Protein AF-A0ABD3FKR6-F1 (afdb_monomer)

Organism: NCBI:txid2107226

Foldseek 3Di:
DDDPDDPPWPWPKDWADADPQAPGTWIWTWTADPNAIEIETEAEREPGPDAAALVNLLVVLVVVLVVDDDDPRYAYEYEYEYQHHDPLVVVQCPVHQKDKCDPVRHDPPDDDPRPHHPTYMYGHPNDPVSVCCVVPVDPDPVVVVVVVVSVVPRDPPPPPPDDDDDD

Sequence (167 aa):
MAEAGKIRERTNQVNLKPLPQSASTDILLSTKVQGTVLTVGLAVKNYSTSAVTARIVDEERKKFNKLLTKKDGCLNVLFICATNYGPRLQTAFGNAKSVIYTEEMQSKEKKISVKFIHEVILLNLTTPQNRAEFFGLTPNGDLHKCLEDVILKVPVSLVETVPSKEG

Radius of gyration: 18.24 Å; Cα contacts (8 Å, |Δi|>4): 242; chains: 1; bounding box: 39×56×62 Å

Secondary structure (DSSP, 8-state):
-----------EEEEEPPPTT-SS-EEEEEEEETTEEEEEEEEEETT-SS-B-HHHHHHHHHHHHTTPPP-TTEEEEEEEEES-B-HHHHHHHTT-SEEE--GGGS-SS------S--EEEEEE--SHHHHHHHTTSS--HHHHHHHHHHHHTS-S-----------

Nearest PDB structures (foldseek):
  1x0u-assembly1_F  TM=4.115E-01  e=5.093E-01  Sulfurisphaera tokodaii str. 7
  5fif-assembly1_F  TM=3.903E-01  e=5.423E-01  Deinococcus radiodurans
  5fif-assembly1_A  TM=3.620E-01  e=3.086E-01  Deinococcus radiodurans
  5fif-assembly1_C  TM=3.882E-01  e=6.544E-01  Deinococcus radiodurans
  5fif-assembly1_E  TM=3.904E-01  e=7.896E-01  Deinococcus radiodurans

pLDDT: mean 70.19, std 18.59, range [28.44, 93.12]

Solvent-accessible surface area (backbone atoms only — not comparable to full-atom values): 10032 Å² total; per-residue (Å²): 134,88,80,85,77,80,81,80,78,76,71,54,69,46,80,41,82,48,53,101,70,32,82,36,56,30,37,38,38,39,44,75,56,98,86,31,37,41,32,40,36,38,44,41,39,44,82,31,92,65,54,46,35,43,62,52,55,53,50,50,51,55,55,52,46,74,76,55,75,95,56,88,66,55,49,29,36,35,38,41,37,29,42,35,56,29,70,73,60,47,60,68,30,71,92,46,61,55,41,75,65,49,78,87,60,47,48,89,79,61,89,75,88,68,88,60,59,76,45,40,37,39,36,49,32,64,45,73,65,47,38,34,36,74,73,61,76,36,93,52,68,66,63,51,48,53,54,48,53,59,62,64,67,56,78,81,87,78,75,79,78,75,81,83,81,80,130

Mean predicted aligned error: 12.71 Å

Structure (mmCIF, N/CA/C/O backbone):
data_AF-A0ABD3FKR6-F1
#
_entry.id   AF-A0ABD3FKR6-F1
#
loop_
_atom_site.group_PDB
_atom_site.id
_atom_site.type_symbol
_atom_site.label_atom_id
_atom_site.label_alt_id
_atom_site.label_comp_id
_atom_site.label_asym_id
_atom_site.label_entity_id
_atom_site.label_seq_id
_atom_site.pdbx_PDB_ins_code
_atom_site.Cartn_x
_atom_site.Cartn_y
_atom_site.Cartn_z
_atom_site.occupancy
_atom_site.B_iso_or_equiv
_atom_site.auth_seq_id
_atom_site.auth_comp_id
_atom_site.auth_asym_id
_atom_site.auth_atom_id
_atom_site.pdbx_PDB_model_num
ATOM 1 N N . MET A 1 1 ? -8.431 -36.322 29.037 1.00 36.50 1 MET A N 1
ATOM 2 C CA . MET A 1 1 ? -7.366 -35.672 28.241 1.00 36.50 1 MET A CA 1
ATOM 3 C C . MET A 1 1 ? -8.011 -34.555 27.448 1.00 36.50 1 MET A C 1
ATOM 5 O O . MET A 1 1 ? -9.060 -34.791 26.868 1.00 36.50 1 MET A O 1
ATOM 9 N N . ALA A 1 2 ? -7.460 -33.347 27.556 1.00 30.50 2 ALA A N 1
ATOM 10 C CA . ALA A 1 2 ? -8.092 -32.110 27.117 1.00 30.50 2 ALA A CA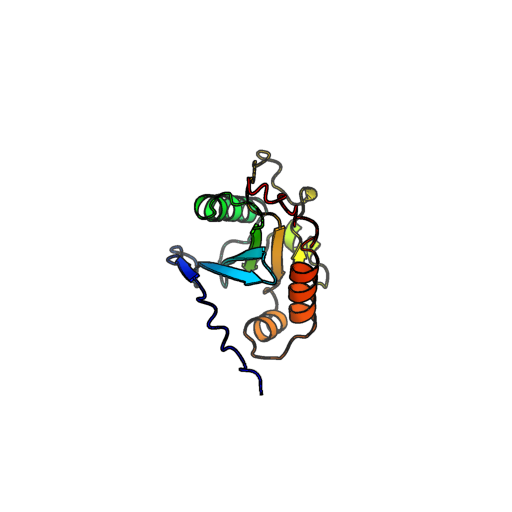 1
ATOM 11 C C . ALA A 1 2 ? -8.222 -31.990 25.590 1.00 30.50 2 ALA A C 1
ATOM 13 O O . ALA A 1 2 ? -7.405 -32.490 24.820 1.00 30.50 2 ALA A O 1
ATOM 14 N N . GLU A 1 3 ? -9.297 -31.309 25.222 1.00 31.16 3 GLU A N 1
ATOM 15 C CA . GLU A 1 3 ? -9.866 -31.053 23.908 1.00 31.16 3 GLU A CA 1
ATOM 16 C C . GLU A 1 3 ? -9.028 -30.021 23.131 1.00 31.16 3 GLU A C 1
ATOM 18 O O . GLU A 1 3 ? -8.811 -28.902 23.595 1.00 31.16 3 GLU A O 1
ATOM 23 N N . ALA A 1 4 ? -8.551 -30.376 21.935 1.00 31.89 4 ALA A N 1
ATOM 24 C CA . ALA A 1 4 ? -7.932 -29.417 21.023 1.00 31.89 4 ALA A CA 1
ATOM 25 C C . ALA A 1 4 ? -9.039 -28.639 20.297 1.00 31.89 4 ALA A C 1
ATOM 27 O O . ALA A 1 4 ? -9.552 -29.058 19.257 1.00 31.89 4 ALA A O 1
ATOM 28 N N . GLY A 1 5 ? -9.438 -27.515 20.894 1.00 28.44 5 GLY A N 1
ATOM 29 C CA . GLY A 1 5 ? -10.425 -26.591 20.352 1.00 28.44 5 GLY A CA 1
ATOM 30 C C . GLY A 1 5 ? -10.062 -26.127 18.941 1.00 28.44 5 GLY A C 1
ATOM 31 O O . GLY A 1 5 ? -9.066 -25.443 18.715 1.00 28.44 5 GLY A O 1
ATOM 32 N N . LYS A 1 6 ? -10.912 -26.484 17.976 1.00 30.34 6 LYS A N 1
ATOM 33 C CA . LYS A 1 6 ? -10.906 -25.950 16.612 1.00 30.34 6 LYS A CA 1
ATOM 34 C C . LYS A 1 6 ? -11.257 -24.460 16.671 1.00 30.34 6 LYS A C 1
ATOM 36 O O . LY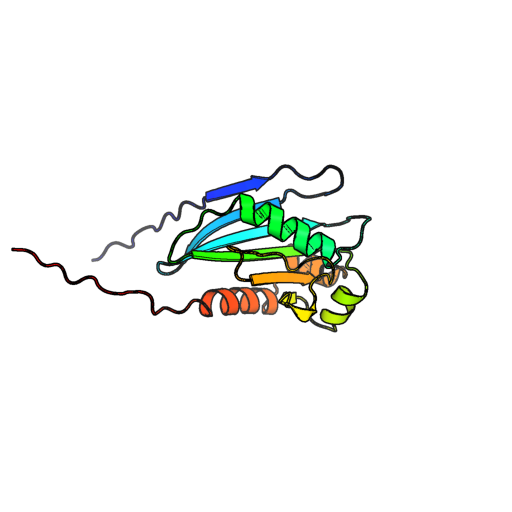S A 1 6 ? -12.431 -24.102 16.760 1.00 30.34 6 LYS A O 1
ATOM 41 N N . ILE A 1 7 ? -10.260 -23.584 16.580 1.00 29.77 7 ILE A N 1
ATOM 42 C CA . ILE A 1 7 ? -10.491 -22.158 16.332 1.00 29.77 7 ILE A CA 1
ATOM 43 C C . ILE A 1 7 ? -10.955 -22.023 14.875 1.00 29.77 7 ILE A C 1
ATOM 45 O O . ILE A 1 7 ? -10.159 -21.991 13.942 1.00 29.77 7 ILE A O 1
ATOM 49 N N . ARG A 1 8 ? -12.274 -21.994 14.654 1.00 30.95 8 ARG A N 1
ATOM 50 C CA . ARG A 1 8 ? -12.851 -21.469 13.410 1.00 30.95 8 ARG A CA 1
ATOM 51 C C . ARG A 1 8 ? -12.889 -19.948 13.523 1.00 30.95 8 ARG A C 1
ATOM 53 O O . ARG A 1 8 ? -13.897 -19.379 13.937 1.00 30.95 8 ARG A O 1
ATOM 60 N N . GLU A 1 9 ? -11.794 -19.291 13.161 1.00 38.53 9 GLU A N 1
ATOM 61 C CA . GLU A 1 9 ? -11.811 -17.850 12.917 1.00 38.53 9 GLU A CA 1
ATOM 62 C C . GLU A 1 9 ? -12.685 -17.570 11.689 1.00 38.53 9 GLU A C 1
ATOM 64 O O . GLU A 1 9 ? -12.374 -17.966 10.566 1.00 38.53 9 GLU A O 1
ATOM 69 N N . ARG A 1 10 ? -13.834 -16.921 11.909 1.00 39.78 10 ARG A N 1
ATOM 70 C CA . ARG A 1 10 ? -14.643 -16.347 10.831 1.00 39.78 10 ARG A CA 1
ATOM 71 C C . ARG A 1 10 ? -13.869 -15.161 10.259 1.00 39.78 10 ARG A C 1
ATOM 73 O O . ARG A 1 10 ? -13.916 -14.071 10.821 1.00 39.78 10 ARG A O 1
ATOM 80 N N . THR A 1 11 ? -13.153 -15.368 9.163 1.00 49.22 11 THR A N 1
ATOM 81 C CA . THR A 1 11 ? -12.567 -14.276 8.383 1.00 49.22 11 THR A CA 1
ATOM 82 C C . THR A 1 11 ? -13.703 -13.474 7.752 1.00 49.22 11 THR A C 1
ATOM 84 O O . THR A 1 11 ? -14.396 -13.950 6.855 1.00 49.22 11 THR A O 1
ATOM 87 N N . ASN A 1 12 ? -13.925 -12.250 8.234 1.00 60.94 12 ASN A N 1
ATOM 88 C CA . ASN A 1 12 ? -14.867 -11.321 7.613 1.00 60.94 12 ASN A CA 1
ATOM 89 C C . ASN A 1 12 ? -14.128 -10.583 6.490 1.00 60.94 12 ASN A C 1
ATOM 91 O O . ASN A 1 12 ? -13.556 -9.515 6.707 1.00 60.94 12 ASN A O 1
ATOM 95 N N . GLN A 1 13 ? -14.090 -11.196 5.305 1.00 64.38 13 GLN A N 1
ATOM 96 C CA . GLN A 1 13 ? -13.518 -10.598 4.099 1.00 64.38 13 GLN A CA 1
ATOM 97 C C . GLN A 1 13 ? -14.597 -9.842 3.315 1.00 64.38 13 GLN A C 1
ATOM 99 O O . GLN A 1 13 ? -15.648 -10.392 2.990 1.00 64.38 13 GLN A O 1
ATOM 104 N N . VAL A 1 14 ? -14.309 -8.592 2.956 1.00 60.97 14 VAL A N 1
ATOM 105 C CA . VAL A 1 14 ? -15.114 -7.771 2.048 1.00 60.97 14 VAL A CA 1
ATOM 106 C C . VAL A 1 14 ? -14.286 -7.456 0.805 1.00 60.97 14 VAL A C 1
ATOM 108 O O . VAL A 1 14 ? -13.199 -6.891 0.892 1.00 60.97 14 VAL A O 1
ATOM 111 N N . ASN A 1 15 ? -14.818 -7.805 -0.363 1.00 63.25 15 ASN A N 1
ATOM 112 C CA . ASN A 1 15 ? -14.209 -7.542 -1.665 1.00 63.25 15 ASN A CA 1
ATOM 113 C C . ASN A 1 15 ? -14.884 -6.318 -2.304 1.00 63.25 15 ASN A C 1
ATOM 115 O O . ASN A 1 15 ? -16.080 -6.347 -2.596 1.00 63.25 15 ASN A O 1
ATOM 119 N N . LEU A 1 16 ? -14.142 -5.230 -2.514 1.00 57.25 16 LEU A N 1
ATOM 120 C CA . LEU A 1 16 ? -14.645 -3.992 -3.110 1.00 57.25 16 LEU A CA 1
ATOM 121 C C . LEU A 1 16 ? -14.504 -4.033 -4.629 1.00 57.25 16 LEU A C 1
ATOM 123 O O . LEU A 1 16 ? -13.411 -4.261 -5.143 1.00 57.25 16 LEU A O 1
ATOM 127 N N . LYS A 1 17 ? -15.589 -3.735 -5.352 1.00 52.69 17 LYS A N 1
ATOM 128 C CA . LYS A 1 17 ? -15.597 -3.728 -6.822 1.00 52.69 17 LYS A CA 1
ATOM 129 C C . LYS A 1 17 ? -14.368 -2.977 -7.381 1.00 52.69 17 LYS A C 1
ATOM 131 O O . LYS A 1 17 ? -14.118 -1.846 -6.946 1.00 52.69 17 LYS A O 1
ATOM 136 N N . PRO A 1 18 ? -13.616 -3.573 -8.326 1.00 54.09 18 PRO A N 1
ATOM 137 C CA . PRO A 1 18 ? -12.468 -2.916 -8.934 1.00 54.09 18 PRO A CA 1
ATOM 138 C C . PRO A 1 18 ? -12.894 -1.600 -9.594 1.00 54.09 18 PRO A C 1
ATOM 140 O O . PRO A 1 18 ? -13.964 -1.507 -10.202 1.00 54.09 18 PRO A O 1
ATOM 143 N N . LEU A 1 19 ? -12.061 -0.566 -9.450 1.00 52.16 19 LEU A N 1
ATOM 144 C CA . LEU A 1 19 ? -12.253 0.696 -10.168 1.00 52.16 19 LEU A CA 1
ATOM 145 C C . LEU A 1 19 ? -12.095 0.460 -11.684 1.00 52.16 19 LEU A C 1
ATOM 147 O O . LEU A 1 19 ? -11.353 -0.444 -12.059 1.00 52.16 19 LEU A O 1
ATOM 151 N N . PRO A 1 20 ? -12.700 1.287 -12.562 1.00 43.91 20 PRO A N 1
ATOM 152 C CA . PRO A 1 20 ? -12.667 1.097 -14.022 1.00 43.91 20 PRO A CA 1
ATOM 153 C C . PRO A 1 20 ? -11.270 0.987 -14.666 1.00 43.91 20 PRO A C 1
ATOM 155 O O . PRO A 1 20 ? -11.165 0.591 -15.819 1.00 43.91 20 PRO A O 1
ATOM 158 N N . GLN A 1 21 ? -10.207 1.342 -13.938 1.00 46.78 21 GLN A N 1
ATOM 159 C CA . GLN A 1 21 ? -8.806 1.293 -14.379 1.00 46.78 21 GLN A CA 1
ATOM 160 C C . GLN A 1 21 ? -7.927 0.396 -13.489 1.00 46.78 21 GLN A C 1
ATOM 162 O O . GLN A 1 21 ? -6.705 0.410 -13.606 1.00 46.78 21 GLN A O 1
ATOM 167 N N . SER A 1 22 ? -8.529 -0.354 -12.562 1.00 45.75 22 SER A N 1
ATOM 168 C CA . SER A 1 22 ? -7.818 -1.296 -11.703 1.00 45.75 22 SER A CA 1
ATOM 169 C C . SER A 1 22 ? -8.046 -2.715 -12.201 1.00 45.75 22 SER A C 1
ATOM 171 O O . SER A 1 22 ? -9.186 -3.168 -12.278 1.00 45.75 22 SER A O 1
ATOM 173 N N . ALA A 1 23 ? -6.964 -3.445 -12.471 1.00 52.38 23 ALA A N 1
ATOM 174 C CA . ALA A 1 23 ? -7.029 -4.862 -12.825 1.00 52.38 23 ALA A CA 1
ATOM 175 C C . ALA A 1 23 ? -7.431 -5.761 -11.637 1.00 52.38 23 ALA A C 1
ATOM 177 O O . ALA A 1 23 ? -7.544 -6.977 -11.786 1.00 52.38 23 ALA A O 1
ATOM 178 N N . SER A 1 24 ? -7.592 -5.202 -10.432 1.00 58.88 24 SER A N 1
ATOM 179 C CA . SER A 1 24 ? -7.840 -5.976 -9.216 1.00 58.88 24 SER A CA 1
ATOM 180 C C . SER A 1 24 ? -8.767 -5.261 -8.232 1.00 58.88 24 SER A C 1
ATOM 182 O O . SER A 1 24 ? -8.791 -4.032 -8.124 1.00 58.88 24 SER A O 1
ATOM 184 N N . THR A 1 25 ? -9.556 -6.080 -7.541 1.00 61.31 25 THR A N 1
ATOM 185 C CA . THR A 1 25 ? -10.480 -5.731 -6.456 1.00 61.31 25 THR A CA 1
ATOM 186 C C . THR A 1 25 ? -9.691 -5.269 -5.230 1.00 61.31 25 THR A C 1
ATOM 188 O O . THR A 1 25 ? -8.724 -5.925 -4.846 1.00 61.31 25 THR A O 1
ATOM 191 N N . ASP A 1 26 ? -10.115 -4.178 -4.590 1.00 73.25 26 ASP A N 1
ATOM 192 C CA . ASP A 1 26 ? -9.555 -3.794 -3.289 1.00 73.25 26 ASP A CA 1
ATOM 193 C C . ASP A 1 26 ? -10.183 -4.682 -2.197 1.00 73.25 26 ASP A C 1
ATOM 195 O O . ASP A 1 26 ? -11.385 -4.948 -2.229 1.00 73.25 26 ASP A O 1
ATOM 199 N N . ILE A 1 27 ? -9.401 -5.151 -1.228 1.00 75.81 27 ILE A N 1
ATOM 200 C CA . ILE A 1 27 ? -9.858 -6.118 -0.216 1.00 75.81 27 ILE A CA 1
ATOM 201 C C . ILE A 1 27 ? -9.832 -5.463 1.162 1.00 75.81 27 ILE A C 1
ATOM 203 O O . ILE A 1 27 ? -8.909 -4.724 1.488 1.00 75.81 27 ILE A O 1
ATOM 207 N N . LEU A 1 28 ? -10.836 -5.739 1.986 1.00 76.38 28 LEU A N 1
ATOM 208 C CA . LEU A 1 28 ? -10.819 -5.451 3.413 1.00 76.38 28 LEU A CA 1
ATOM 209 C C . LEU A 1 28 ? -10.965 -6.771 4.164 1.00 76.38 28 LEU A C 1
ATOM 211 O O . LEU A 1 28 ? -11.944 -7.488 3.972 1.00 76.38 28 LEU A O 1
ATOM 215 N N . LEU A 1 29 ? -9.997 -7.096 5.008 1.00 81.25 29 LEU A N 1
ATOM 216 C CA . LEU A 1 29 ? -9.998 -8.305 5.817 1.00 81.25 29 LEU A CA 1
ATOM 217 C C . LEU A 1 29 ? -9.904 -7.919 7.285 1.00 81.25 29 LEU A C 1
ATOM 219 O O . LEU A 1 29 ? -8.957 -7.249 7.679 1.00 81.25 29 LEU A O 1
ATOM 223 N N . SER A 1 30 ? -10.859 -8.359 8.098 1.00 77.38 30 SER A N 1
ATOM 224 C CA . SER A 1 30 ? -10.783 -8.216 9.552 1.00 77.38 30 SER A CA 1
ATOM 225 C C . SER A 1 30 ? -10.634 -9.586 10.200 1.00 77.38 30 SER A C 1
ATOM 227 O O . SER A 1 30 ? -11.442 -10.486 9.955 1.00 77.38 30 SER A O 1
ATOM 229 N N . THR A 1 31 ? -9.620 -9.727 11.049 1.00 77.25 31 THR A N 1
ATOM 230 C CA . THR A 1 31 ? -9.389 -10.914 11.877 1.00 77.25 31 THR A CA 1
ATOM 231 C C . THR A 1 31 ? -9.049 -10.515 13.313 1.00 77.25 31 THR A C 1
ATOM 233 O O . THR A 1 31 ? -8.737 -9.358 13.591 1.00 77.25 31 THR A O 1
ATOM 236 N N . LYS A 1 32 ? -9.146 -11.457 14.249 1.00 75.06 32 LYS A N 1
ATOM 237 C CA . LYS A 1 32 ? -8.805 -11.238 15.654 1.00 75.06 32 LYS A CA 1
ATOM 238 C C . LYS A 1 32 ? -7.476 -11.927 15.948 1.00 75.06 32 LYS A C 1
ATOM 240 O O . LYS A 1 32 ? -7.400 -13.138 15.866 1.00 75.06 32 LYS A O 1
ATOM 245 N N . VAL A 1 33 ? -6.453 -11.169 16.327 1.00 72.56 33 VAL A N 1
ATOM 246 C CA . VAL A 1 33 ? -5.129 -11.689 16.695 1.00 72.56 33 VAL A CA 1
ATOM 247 C C . VAL A 1 33 ? -4.884 -11.374 18.164 1.00 72.56 33 VAL A C 1
ATOM 249 O O . VAL A 1 33 ? -4.886 -10.209 18.549 1.00 72.56 33 VAL A O 1
ATOM 252 N N . GLN A 1 34 ? -4.720 -12.407 18.998 1.00 71.00 34 GLN A N 1
ATOM 253 C CA . GLN A 1 34 ? -4.396 -12.271 20.431 1.00 71.00 34 GLN A CA 1
ATOM 254 C C . GLN A 1 34 ? -5.299 -11.289 21.212 1.00 71.00 34 GLN A C 1
ATOM 256 O O . GLN A 1 34 ? -4.856 -10.604 22.124 1.00 71.00 34 GLN A O 1
ATOM 261 N N . GLY A 1 35 ? -6.586 -11.202 20.858 1.00 70.31 35 GLY A N 1
ATOM 262 C CA . GLY A 1 35 ? -7.529 -10.279 21.505 1.00 70.31 35 GLY A CA 1
ATOM 263 C C . GLY A 1 35 ? -7.767 -8.970 20.745 1.00 70.31 35 GLY A C 1
ATOM 264 O O . GLY A 1 35 ? -8.859 -8.418 20.866 1.00 70.31 35 GLY A O 1
ATOM 265 N N . THR A 1 36 ? -6.830 -8.552 19.893 1.00 71.12 36 THR A N 1
ATOM 266 C CA . THR A 1 36 ? -6.894 -7.333 19.071 1.00 71.12 36 THR A CA 1
ATOM 267 C C . THR A 1 36 ? -7.570 -7.609 17.733 1.00 71.12 36 THR A C 1
ATOM 269 O O . THR A 1 36 ? -7.307 -8.622 17.088 1.00 71.12 36 THR A O 1
ATOM 272 N N . VAL A 1 37 ? -8.437 -6.708 17.269 1.00 79.75 37 VAL A N 1
ATOM 273 C CA . VAL A 1 37 ? -9.015 -6.802 15.919 1.00 79.75 37 VAL A CA 1
ATOM 274 C C . VAL A 1 37 ? -8.054 -6.165 14.919 1.00 79.75 37 VAL A C 1
ATOM 276 O O . VAL A 1 37 ? -7.950 -4.943 14.849 1.00 79.75 37 VAL A O 1
ATOM 279 N N . LEU A 1 38 ? -7.364 -6.981 14.129 1.00 82.00 38 LEU A N 1
ATOM 280 C CA . LEU A 1 38 ? -6.551 -6.523 13.009 1.00 82.00 38 LEU A CA 1
ATOM 281 C C . LEU A 1 38 ? -7.438 -6.388 11.769 1.00 82.00 38 LEU A C 1
ATOM 283 O O . LEU A 1 38 ? -7.998 -7.374 11.288 1.00 82.00 38 LEU A O 1
ATOM 287 N N . THR A 1 39 ? -7.542 -5.177 11.231 1.00 84.12 39 THR A N 1
ATOM 288 C CA . THR A 1 39 ? -8.174 -4.927 9.936 1.00 84.12 39 THR A CA 1
ATOM 289 C C . THR A 1 39 ? -7.131 -4.512 8.914 1.00 84.12 39 THR A C 1
ATOM 291 O O . THR A 1 39 ? -6.431 -3.517 9.078 1.00 84.12 39 THR A O 1
ATOM 294 N N . VAL A 1 40 ? -7.061 -5.269 7.830 1.00 85.38 40 VAL A N 1
ATOM 295 C CA . VAL A 1 40 ? -6.145 -5.062 6.721 1.00 85.38 40 VAL A CA 1
ATOM 296 C C . VAL A 1 40 ? -6.939 -4.600 5.510 1.00 85.38 40 VAL A C 1
ATOM 298 O O . VAL A 1 40 ? -7.775 -5.331 4.982 1.00 85.38 40 VAL A O 1
ATOM 301 N N . GLY A 1 41 ? -6.679 -3.376 5.066 1.00 87.62 41 GLY A N 1
ATOM 302 C CA . GLY A 1 41 ? -7.066 -2.911 3.742 1.00 87.62 41 GLY A CA 1
ATOM 303 C C . GLY A 1 41 ? -5.973 -3.245 2.735 1.00 87.62 41 GLY A C 1
ATOM 304 O O . GLY A 1 41 ? -4.800 -3.019 3.011 1.00 87.62 41 GLY A O 1
ATOM 305 N N . LEU A 1 42 ? -6.340 -3.751 1.566 1.00 87.94 42 LEU A N 1
ATOM 306 C CA . LEU A 1 42 ? -5.442 -3.993 0.447 1.00 87.94 42 LEU A CA 1
ATOM 307 C C . LEU A 1 42 ? -5.960 -3.219 -0.761 1.00 87.94 42 LEU A C 1
ATOM 309 O O . LEU A 1 42 ? -6.983 -3.576 -1.343 1.00 87.94 42 LEU A O 1
ATOM 313 N N . ALA A 1 43 ? -5.244 -2.163 -1.131 1.00 88.38 43 ALA A N 1
ATOM 314 C CA . ALA A 1 43 ? -5.462 -1.434 -2.366 1.00 88.38 43 ALA A CA 1
ATOM 315 C C . ALA A 1 43 ? -4.504 -1.961 -3.438 1.00 88.38 43 ALA A C 1
ATOM 317 O O . ALA A 1 43 ? -3.284 -1.791 -3.331 1.00 88.38 43 ALA A O 1
ATOM 318 N N . VAL A 1 44 ? -5.051 -2.593 -4.475 1.00 82.75 44 VAL A N 1
ATOM 319 C CA . VAL A 1 44 ? -4.253 -3.196 -5.550 1.00 82.75 44 VAL A CA 1
ATOM 320 C C . VAL A 1 44 ? -4.315 -2.300 -6.774 1.00 82.75 44 VAL A C 1
ATOM 322 O O . VAL A 1 44 ? -5.353 -2.186 -7.413 1.00 82.75 44 VAL A O 1
ATOM 325 N N . LYS A 1 45 ? -3.196 -1.664 -7.124 1.00 80.69 45 LYS A N 1
ATOM 326 C CA . LYS A 1 45 ? -3.051 -0.802 -8.312 1.00 80.69 45 LYS A CA 1
ATOM 327 C C . LYS A 1 45 ? -2.085 -1.427 -9.320 1.00 80.69 45 LYS A C 1
ATOM 329 O O . LYS A 1 45 ? -1.194 -0.771 -9.861 1.00 80.69 45 LYS A O 1
ATOM 334 N N . ASN A 1 46 ? -2.234 -2.733 -9.522 1.00 68.94 46 ASN A N 1
ATOM 335 C CA . ASN A 1 46 ? -1.426 -3.507 -10.455 1.00 68.94 46 ASN A CA 1
ATOM 336 C C . ASN A 1 46 ? -1.734 -3.082 -11.900 1.00 68.94 46 ASN A C 1
ATOM 338 O O . ASN A 1 46 ? -2.903 -2.943 -12.260 1.00 68.94 46 ASN A O 1
ATOM 342 N N . TYR A 1 47 ? -0.695 -2.859 -12.704 1.00 63.97 47 TYR A N 1
ATOM 343 C CA . TYR A 1 47 ? -0.788 -2.440 -14.109 1.00 63.97 47 TYR A CA 1
ATOM 344 C C . TYR A 1 47 ? -1.561 -1.133 -14.360 1.00 63.97 47 TYR A C 1
ATOM 346 O O . TYR A 1 47 ? -1.983 -0.868 -15.484 1.00 63.97 47 TYR A O 1
ATOM 354 N N . SER A 1 48 ? -1.714 -0.286 -13.337 1.00 70.50 48 SER A N 1
ATOM 355 C CA . SER A 1 48 ? -2.252 1.065 -13.515 1.00 70.50 48 SER A CA 1
ATOM 356 C C . SER A 1 48 ? -1.342 1.876 -14.441 1.00 70.50 48 SER A C 1
ATOM 358 O O . SER A 1 48 ? -0.130 1.963 -14.222 1.00 70.50 48 SER A O 1
ATOM 360 N N . THR A 1 49 ? -1.929 2.524 -15.448 1.00 71.12 49 THR A N 1
ATOM 361 C CA . THR A 1 49 ? -1.218 3.474 -16.320 1.00 71.12 49 THR A CA 1
ATOM 362 C C . THR A 1 49 ? -0.809 4.739 -15.565 1.00 71.12 49 THR A C 1
ATOM 364 O O . THR A 1 49 ? 0.172 5.388 -15.918 1.00 71.12 49 THR A O 1
ATOM 367 N N . SER A 1 50 ? -1.531 5.071 -14.495 1.00 81.88 50 SER A N 1
ATOM 368 C CA . SER A 1 50 ? -1.248 6.207 -13.620 1.00 81.88 50 SER A CA 1
ATOM 369 C C . SER A 1 50 ? -0.329 5.787 -12.475 1.00 81.88 50 SER A C 1
ATOM 371 O O . SER A 1 50 ? -0.613 4.813 -11.773 1.00 81.88 50 SER A O 1
ATOM 373 N N . ALA A 1 51 ? 0.749 6.542 -12.265 1.00 89.06 51 ALA A N 1
ATOM 374 C CA . ALA A 1 51 ? 1.687 6.310 -11.173 1.00 89.06 51 ALA A CA 1
ATOM 375 C C . ALA A 1 51 ? 1.045 6.620 -9.814 1.00 89.06 51 ALA A C 1
ATOM 377 O O . ALA A 1 51 ? 0.422 7.670 -9.647 1.00 89.06 51 ALA A O 1
ATOM 378 N N . VAL A 1 52 ? 1.241 5.748 -8.821 1.00 91.25 52 VAL A N 1
ATOM 379 C CA . VAL A 1 52 ? 0.802 5.984 -7.441 1.00 91.25 52 VAL A CA 1
ATOM 380 C C . VAL A 1 52 ? 1.621 7.125 -6.843 1.00 91.25 52 VAL A C 1
ATOM 382 O O . VAL A 1 52 ? 2.834 7.021 -6.672 1.00 91.25 52 VAL A O 1
ATOM 385 N N . THR A 1 53 ? 0.952 8.229 -6.526 1.00 92.62 53 THR A N 1
ATOM 386 C CA . THR A 1 53 ? 1.532 9.417 -5.885 1.00 92.62 53 THR A CA 1
ATOM 387 C C . THR A 1 53 ? 1.028 9.555 -4.451 1.00 92.62 53 THR A C 1
ATOM 389 O O . THR A 1 53 ? 0.075 8.884 -4.056 1.00 92.62 53 THR A O 1
ATOM 392 N N . ALA A 1 54 ? 1.615 10.477 -3.682 1.00 90.62 54 ALA A N 1
ATOM 393 C CA . ALA A 1 54 ? 1.132 10.833 -2.346 1.00 90.62 54 ALA A CA 1
ATOM 394 C C . ALA A 1 54 ? -0.376 11.145 -2.331 1.00 90.62 54 ALA A C 1
ATOM 396 O O . ALA A 1 54 ? -1.109 10.653 -1.482 1.00 90.62 54 ALA A O 1
ATOM 397 N N . ARG A 1 55 ? -0.858 11.871 -3.349 1.00 89.00 55 ARG A N 1
ATOM 398 C CA . ARG A 1 55 ? -2.281 12.173 -3.520 1.00 89.00 55 ARG A CA 1
ATOM 399 C C . ARG A 1 55 ? -3.142 10.909 -3.636 1.00 89.00 55 ARG A C 1
ATOM 401 O O . ARG A 1 55 ? -4.196 10.846 -3.015 1.00 89.00 55 ARG A O 1
ATOM 408 N N . ILE A 1 56 ? -2.702 9.912 -4.402 1.00 89.62 56 ILE A N 1
ATOM 409 C CA . ILE A 1 56 ? -3.442 8.649 -4.566 1.00 89.62 56 ILE A CA 1
ATOM 410 C C . ILE A 1 56 ? -3.441 7.853 -3.259 1.00 89.62 56 ILE A C 1
ATOM 412 O O . ILE A 1 56 ? -4.480 7.335 -2.860 1.00 89.62 56 ILE A O 1
ATOM 416 N N . VAL A 1 57 ? -2.304 7.797 -2.556 1.00 90.31 57 VAL A N 1
ATOM 417 C CA . VAL A 1 57 ? -2.221 7.160 -1.229 1.00 90.31 57 VAL A CA 1
ATOM 418 C C . VAL A 1 57 ? -3.240 7.782 -0.273 1.00 90.31 57 VAL A C 1
ATOM 420 O O . VAL A 1 57 ? -3.995 7.085 0.402 1.00 90.31 57 VAL A O 1
ATOM 423 N N . ASP A 1 58 ? -3.313 9.104 -0.268 1.00 88.06 58 ASP A N 1
ATOM 424 C CA . ASP A 1 58 ? -4.237 9.888 0.537 1.00 88.06 58 ASP A CA 1
ATOM 425 C C . ASP A 1 58 ? -5.720 9.690 0.158 1.00 88.06 58 ASP A C 1
ATOM 427 O O . ASP A 1 58 ? -6.599 9.668 1.029 1.00 88.06 58 ASP A O 1
ATOM 431 N N . GLU A 1 59 ? -6.024 9.514 -1.128 1.00 87.12 59 GLU A N 1
ATOM 432 C CA . GLU A 1 59 ? -7.360 9.161 -1.622 1.00 87.12 59 GLU A CA 1
ATOM 433 C C . GLU A 1 59 ? -7.779 7.751 -1.171 1.00 87.12 59 GLU A C 1
ATOM 435 O O . GLU A 1 59 ? -8.891 7.577 -0.660 1.00 87.12 59 GLU A O 1
ATOM 440 N N . GLU A 1 60 ? -6.880 6.767 -1.249 1.00 87.62 60 GLU A N 1
ATOM 441 C CA . GLU A 1 60 ? -7.130 5.408 -0.751 1.00 87.62 60 GLU A CA 1
ATOM 442 C C . GLU A 1 60 ? -7.303 5.385 0.773 1.00 87.62 60 GLU A C 1
ATOM 444 O O . GLU A 1 60 ? -8.239 4.767 1.284 1.00 87.62 60 GLU A O 1
ATOM 449 N N . ARG A 1 61 ? -6.499 6.155 1.521 1.00 87.38 61 ARG A N 1
ATOM 450 C CA . ARG A 1 61 ? -6.700 6.335 2.969 1.00 87.38 61 ARG A CA 1
ATOM 451 C C . ARG A 1 61 ? -8.097 6.864 3.280 1.00 87.38 61 ARG A C 1
ATOM 453 O O . ARG A 1 61 ? -8.760 6.362 4.186 1.00 87.38 61 ARG A O 1
ATOM 460 N N . LYS A 1 62 ? -8.579 7.874 2.545 1.00 85.75 62 LYS A N 1
ATOM 461 C CA . LYS A 1 62 ? -9.945 8.407 2.715 1.00 85.75 62 LYS A CA 1
ATOM 462 C C . LYS A 1 62 ? -11.006 7.362 2.386 1.00 85.75 62 LYS A C 1
ATOM 464 O O . LYS A 1 62 ? -12.002 7.286 3.100 1.00 85.75 62 LYS A O 1
ATOM 469 N N . LYS A 1 63 ? -10.808 6.575 1.326 1.00 84.75 63 LYS A N 1
ATOM 470 C CA . LYS A 1 63 ? -11.722 5.499 0.927 1.00 84.75 63 LYS A CA 1
ATOM 471 C C . LYS A 1 63 ? -11.843 4.446 2.027 1.00 84.75 63 LYS A C 1
ATOM 473 O O . LYS A 1 63 ? -12.950 4.194 2.491 1.00 84.75 63 LYS A O 1
ATOM 478 N N . PHE A 1 64 ? -10.722 3.894 2.487 1.00 83.69 64 PHE A N 1
ATOM 479 C CA . PHE A 1 64 ? -10.714 2.851 3.513 1.00 83.69 64 PHE A CA 1
ATOM 480 C C . PHE A 1 64 ? -11.181 3.362 4.877 1.00 83.69 64 PHE A C 1
ATOM 482 O O . PHE A 1 64 ? -11.957 2.679 5.534 1.00 83.69 64 PHE A O 1
ATOM 489 N N . ASN A 1 65 ? -10.84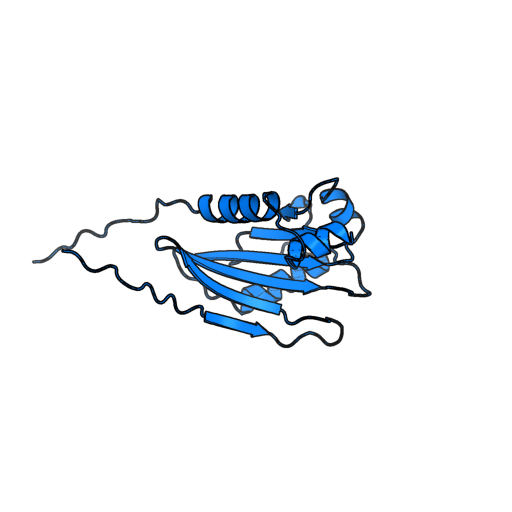3 4.594 5.271 1.00 83.44 65 ASN A N 1
ATOM 490 C CA . ASN A 1 65 ? -11.372 5.184 6.508 1.00 83.44 65 ASN A CA 1
ATOM 491 C C . ASN A 1 65 ? -12.908 5.230 6.558 1.00 83.44 65 ASN A C 1
ATOM 493 O O . ASN A 1 65 ? -13.461 5.164 7.649 1.00 83.44 65 ASN A O 1
ATOM 497 N N . LYS A 1 66 ? -13.606 5.348 5.417 1.00 80.62 66 LYS A N 1
ATOM 498 C CA . LYS A 1 66 ? -15.083 5.319 5.382 1.00 80.62 66 LYS A CA 1
ATOM 499 C C . LYS A 1 66 ? -15.659 3.932 5.672 1.00 80.62 66 LYS A C 1
ATOM 501 O O . LYS A 1 66 ? -16.823 3.830 6.038 1.00 80.62 66 LYS A O 1
ATOM 506 N N . LEU A 1 67 ? -14.866 2.886 5.458 1.00 76.69 67 LEU A N 1
ATOM 507 C CA . LEU A 1 67 ? -15.254 1.489 5.657 1.00 76.69 67 LEU A CA 1
ATOM 508 C C . LEU A 1 67 ? -14.890 0.987 7.058 1.00 76.69 67 LEU A C 1
ATOM 510 O O . LEU A 1 67 ? -15.415 -0.027 7.507 1.00 76.69 67 LEU A O 1
ATOM 514 N N . LEU A 1 68 ? -13.992 1.695 7.744 1.00 75.56 68 LEU A N 1
ATOM 515 C CA . LEU A 1 68 ? -13.554 1.370 9.092 1.00 75.56 68 LEU A CA 1
ATOM 516 C C . LEU A 1 68 ? -14.468 2.041 10.120 1.00 75.56 68 LEU A C 1
ATOM 518 O O . LEU A 1 68 ? -14.675 3.253 10.108 1.00 75.56 68 LEU A O 1
ATOM 522 N N . THR A 1 69 ? -14.981 1.252 11.057 1.00 64.75 69 THR A N 1
ATOM 523 C CA . THR A 1 69 ? -15.669 1.764 12.247 1.00 64.75 69 THR A CA 1
ATOM 524 C C . THR A 1 69 ? -14.676 1.956 13.384 1.00 64.75 69 THR A C 1
ATOM 526 O O . THR A 1 69 ? -13.886 1.052 13.655 1.00 64.75 69 THR A O 1
ATOM 529 N N . LYS A 1 70 ? -14.759 3.087 14.095 1.00 61.25 70 LYS A N 1
ATOM 530 C CA . LYS A 1 70 ? -14.000 3.310 15.333 1.00 61.25 70 LYS A CA 1
ATOM 531 C C . LYS A 1 70 ? -14.344 2.211 16.343 1.00 61.25 70 LYS A C 1
ATOM 533 O O . LYS A 1 70 ? -15.502 2.094 16.738 1.00 61.25 70 LYS A O 1
ATOM 538 N N . LYS A 1 71 ? -13.352 1.421 16.746 1.00 63.97 71 LYS A N 1
ATOM 539 C CA . LYS A 1 71 ? -13.462 0.443 17.832 1.00 63.97 71 LYS A CA 1
ATOM 540 C C . LYS A 1 71 ? -12.184 0.464 18.655 1.00 63.97 71 LYS A C 1
ATOM 542 O O . LYS A 1 71 ? -11.098 0.555 18.089 1.00 63.97 71 LYS A O 1
ATOM 547 N N . ASP A 1 72 ? -12.321 0.378 19.968 1.00 63.62 72 ASP A N 1
ATOM 548 C CA . ASP A 1 72 ? -11.168 0.220 20.848 1.00 63.62 72 ASP A CA 1
ATOM 549 C C . ASP A 1 72 ? -10.559 -1.176 20.648 1.00 63.62 72 ASP A C 1
ATOM 551 O O . ASP A 1 72 ? -11.263 -2.132 20.307 1.00 63.62 72 ASP A O 1
ATOM 555 N N . GLY A 1 73 ? -9.234 -1.281 20.777 1.00 68.75 73 GLY A N 1
ATOM 556 C CA . GLY A 1 73 ? -8.512 -2.538 20.550 1.00 68.75 73 GLY A CA 1
ATOM 557 C C . GLY A 1 73 ? -8.482 -3.004 19.088 1.00 68.75 73 GLY A C 1
ATOM 558 O O . GLY A 1 73 ? -8.417 -4.209 18.835 1.00 68.75 73 GLY A O 1
ATOM 559 N N . CYS A 1 74 ? -8.556 -2.082 18.116 1.00 75.44 74 CYS A N 1
ATOM 560 C CA . CYS A 1 74 ? -8.340 -2.401 16.704 1.00 75.44 74 CYS A CA 1
ATOM 561 C C . CYS A 1 74 ? -7.022 -1.830 16.171 1.00 75.44 74 CYS A C 1
ATOM 563 O O . CYS A 1 74 ? -6.678 -0.681 16.442 1.00 75.44 74 CYS A O 1
ATOM 565 N N . LEU A 1 75 ? -6.313 -2.624 15.369 1.00 82.56 75 LEU A N 1
ATOM 566 C CA . LEU A 1 75 ? -5.206 -2.165 14.539 1.00 82.56 75 LEU A CA 1
ATOM 567 C C . LEU A 1 75 ? -5.690 -2.169 13.090 1.00 82.56 75 LEU A C 1
ATOM 569 O O . LEU A 1 75 ? -6.074 -3.210 12.569 1.00 82.56 75 LEU A O 1
ATOM 573 N N . ASN A 1 76 ? -5.673 -1.012 12.434 1.00 85.25 76 ASN A N 1
ATOM 574 C CA . ASN A 1 76 ? -6.070 -0.901 11.029 1.00 85.25 76 ASN A CA 1
ATOM 575 C C . ASN A 1 76 ? -4.861 -0.523 10.177 1.00 85.25 76 ASN A C 1
ATOM 577 O O . ASN A 1 76 ? -4.315 0.571 10.342 1.00 85.25 76 ASN A O 1
ATOM 581 N N . VAL A 1 77 ? -4.487 -1.404 9.255 1.00 87.62 77 VAL A N 1
ATOM 582 C CA . VAL A 1 77 ? -3.337 -1.245 8.361 1.00 87.62 77 VAL A CA 1
ATOM 583 C C . VAL A 1 77 ? -3.832 -1.217 6.921 1.00 87.62 77 VAL A C 1
ATOM 585 O O . VAL A 1 77 ? -4.672 -2.027 6.535 1.00 87.62 77 VAL A O 1
ATOM 588 N N . LEU A 1 78 ? -3.326 -0.286 6.117 1.00 90.19 78 LEU A N 1
ATOM 589 C CA . LEU A 1 78 ? -3.610 -0.217 4.685 1.00 90.19 78 LEU A CA 1
ATOM 590 C C . LEU A 1 78 ? -2.354 -0.566 3.887 1.00 90.19 78 LEU A C 1
ATOM 592 O O . LEU A 1 78 ? -1.375 0.173 3.909 1.00 90.19 78 LEU A O 1
ATOM 596 N N . PHE A 1 79 ? -2.409 -1.645 3.120 1.00 91.38 79 PHE A N 1
ATOM 597 C CA . PHE A 1 79 ? -1.407 -1.975 2.119 1.00 91.38 79 PHE A CA 1
ATOM 598 C C . PHE A 1 79 ? -1.790 -1.360 0.779 1.00 91.38 79 PHE A C 1
ATOM 600 O O . PHE A 1 79 ? -2.915 -1.523 0.309 1.00 91.38 79 PHE A O 1
ATOM 607 N N . ILE A 1 80 ? -0.841 -0.687 0.137 1.00 91.19 80 ILE A N 1
ATOM 608 C CA . ILE A 1 80 ? -0.973 -0.230 -1.246 1.00 91.19 80 ILE A CA 1
ATOM 609 C C . ILE A 1 80 ? 0.097 -0.933 -2.059 1.00 91.19 80 ILE A C 1
ATOM 611 O O . ILE A 1 80 ? 1.287 -0.683 -1.877 1.00 91.19 80 ILE A O 1
ATOM 615 N N . CYS A 1 81 ? -0.332 -1.789 -2.975 1.00 88.12 81 CYS A N 1
ATOM 616 C CA . CYS A 1 81 ? 0.557 -2.549 -3.839 1.00 88.12 81 CYS A CA 1
ATOM 617 C C . CYS A 1 81 ? 0.383 -2.094 -5.288 1.00 88.12 81 CYS A C 1
ATOM 619 O O . CYS A 1 81 ? -0.722 -2.105 -5.836 1.00 88.12 81 CYS A O 1
ATOM 621 N N . ALA A 1 82 ? 1.473 -1.638 -5.902 1.00 88.88 82 ALA A N 1
ATOM 622 C CA . ALA A 1 82 ? 1.432 -1.057 -7.237 1.00 88.88 82 ALA A CA 1
ATOM 623 C C . ALA A 1 82 ? 2.688 -1.374 -8.045 1.00 88.88 82 ALA A C 1
ATOM 625 O O . ALA A 1 82 ? 3.781 -1.539 -7.506 1.00 88.88 82 ALA A O 1
ATOM 626 N N . THR A 1 83 ? 2.527 -1.420 -9.365 1.00 88.00 83 THR A N 1
ATOM 627 C CA . THR A 1 83 ? 3.629 -1.625 -10.320 1.00 88.00 83 THR A CA 1
ATOM 628 C C . THR A 1 83 ? 4.223 -0.324 -10.837 1.00 88.00 83 THR A C 1
ATOM 630 O O . THR A 1 83 ? 5.171 -0.355 -11.614 1.00 88.00 83 THR A O 1
ATOM 633 N N . ASN A 1 84 ? 3.647 0.813 -10.452 1.00 88.50 84 ASN A N 1
ATOM 634 C CA . ASN A 1 84 ? 4.049 2.128 -10.920 1.00 88.50 84 ASN A CA 1
ATOM 635 C C . ASN A 1 84 ? 3.875 3.142 -9.783 1.00 88.50 84 ASN A C 1
ATOM 637 O O . ASN A 1 84 ? 2.749 3.412 -9.362 1.00 88.50 84 ASN A O 1
ATOM 641 N N . TYR A 1 85 ? 4.982 3.692 -9.288 1.00 92.19 85 TYR A N 1
ATOM 642 C CA . TYR A 1 85 ? 5.010 4.724 -8.254 1.00 92.19 85 TYR A CA 1
ATOM 643 C C . TYR A 1 85 ? 5.604 6.016 -8.811 1.00 92.19 85 TYR A C 1
ATOM 645 O O . TYR A 1 85 ? 6.509 6.003 -9.641 1.00 92.19 85 TYR A O 1
ATOM 653 N N . GLY A 1 86 ? 5.105 7.155 -8.331 1.00 92.50 86 GLY A N 1
ATOM 654 C CA . GLY A 1 86 ? 5.678 8.455 -8.661 1.00 92.50 86 GLY A CA 1
ATOM 655 C C . GLY A 1 86 ? 7.099 8.601 -8.095 1.00 92.50 86 GLY A C 1
ATOM 656 O O . GLY A 1 86 ? 7.412 7.963 -7.085 1.00 92.50 86 GLY A O 1
ATOM 657 N N . PRO A 1 87 ? 7.943 9.485 -8.666 1.00 91.19 87 PRO A N 1
ATOM 658 C CA . PRO A 1 87 ? 9.379 9.543 -8.369 1.00 91.19 87 PRO A CA 1
ATOM 659 C C . PRO A 1 87 ? 9.709 9.603 -6.878 1.00 91.19 87 PRO A C 1
ATOM 661 O O . PRO A 1 87 ? 10.555 8.862 -6.400 1.00 91.19 87 PRO A O 1
ATOM 664 N N . ARG A 1 88 ? 8.976 10.418 -6.112 1.00 90.38 88 ARG A N 1
ATOM 665 C CA . ARG A 1 88 ? 9.185 10.568 -4.667 1.00 90.38 88 ARG A CA 1
ATOM 666 C C . ARG A 1 88 ? 8.997 9.263 -3.888 1.00 90.38 88 ARG A C 1
ATOM 668 O O . ARG A 1 88 ? 9.802 8.955 -3.018 1.00 90.38 88 ARG A O 1
ATOM 675 N N . LEU A 1 89 ? 7.928 8.519 -4.182 1.00 91.69 89 LEU A N 1
ATOM 676 C CA . LEU A 1 89 ? 7.658 7.237 -3.522 1.00 91.69 89 LEU A CA 1
ATOM 677 C C . LEU A 1 89 ? 8.614 6.161 -4.032 1.00 91.69 89 LEU A C 1
ATOM 679 O O . LEU A 1 89 ? 9.072 5.338 -3.250 1.00 91.69 89 LEU A O 1
ATOM 683 N N . GLN A 1 90 ? 8.977 6.222 -5.316 1.00 92.19 90 GLN A N 1
ATOM 684 C CA . GLN A 1 90 ? 9.982 5.338 -5.892 1.00 92.19 90 GLN A CA 1
ATOM 685 C C . GLN A 1 90 ? 11.341 5.497 -5.196 1.00 92.19 90 GLN A C 1
ATOM 687 O O . GLN A 1 90 ? 11.965 4.503 -4.842 1.00 92.19 90 GLN A O 1
ATOM 692 N N . THR A 1 91 ? 11.776 6.734 -4.942 1.00 92.06 91 THR A N 1
ATOM 693 C CA . THR A 1 91 ? 13.008 7.021 -4.197 1.00 92.06 91 THR A CA 1
ATOM 694 C C . THR A 1 91 ? 12.940 6.509 -2.762 1.00 92.06 91 THR A C 1
ATOM 696 O O . THR A 1 91 ? 13.937 5.994 -2.267 1.00 92.06 91 THR A O 1
ATOM 699 N N . ALA A 1 92 ? 11.778 6.605 -2.105 1.00 90.38 92 ALA A N 1
ATOM 700 C CA . ALA A 1 92 ? 11.612 6.143 -0.727 1.00 90.38 92 ALA A CA 1
ATOM 701 C C . ALA A 1 92 ? 11.873 4.639 -0.567 1.00 90.38 92 ALA A C 1
ATOM 703 O O . ALA A 1 92 ? 12.373 4.228 0.476 1.00 90.38 92 ALA A O 1
ATOM 704 N N . PHE A 1 93 ? 11.579 3.831 -1.592 1.00 90.44 93 PHE A N 1
ATOM 705 C CA . PHE A 1 93 ? 11.892 2.404 -1.560 1.00 90.44 93 PHE A CA 1
ATOM 706 C C . PHE A 1 93 ? 13.395 2.133 -1.507 1.00 90.44 93 PHE A C 1
ATOM 708 O O . PHE A 1 93 ? 13.805 1.204 -0.819 1.00 90.44 93 PHE A O 1
ATOM 715 N N . GLY A 1 94 ? 14.228 2.897 -2.219 1.00 87.00 94 GLY A N 1
ATOM 716 C CA . GLY A 1 94 ? 15.629 2.519 -2.421 1.00 87.00 94 GLY A CA 1
ATOM 717 C C . GLY A 1 94 ? 15.727 1.072 -2.928 1.00 87.00 94 GLY A C 1
ATOM 718 O O . GLY A 1 94 ? 15.206 0.758 -3.996 1.00 87.00 94 GLY A O 1
ATOM 719 N N . ASN A 1 95 ? 16.324 0.187 -2.121 1.00 85.00 95 ASN A N 1
ATOM 720 C CA . ASN A 1 95 ? 16.417 -1.259 -2.388 1.00 85.00 95 ASN A CA 1
ATOM 721 C C . ASN A 1 95 ? 15.372 -2.108 -1.634 1.00 85.00 95 ASN A C 1
ATOM 723 O O . ASN A 1 95 ? 15.383 -3.334 -1.730 1.00 85.00 95 ASN A O 1
ATOM 727 N N . ALA A 1 96 ? 14.490 -1.486 -0.853 1.00 87.31 96 ALA A N 1
ATOM 728 C CA . ALA A 1 96 ? 13.494 -2.178 -0.050 1.00 87.31 96 ALA A CA 1
ATOM 729 C C . ALA A 1 96 ? 12.299 -2.663 -0.891 1.00 87.31 96 ALA A C 1
ATOM 731 O O . ALA A 1 96 ? 11.882 -2.048 -1.880 1.00 87.31 96 ALA A O 1
ATOM 732 N N . LYS A 1 97 ? 11.707 -3.775 -0.445 1.00 88.38 97 LYS A N 1
ATOM 733 C CA . LYS A 1 97 ? 10.490 -4.367 -1.027 1.00 88.38 97 LYS A CA 1
ATOM 734 C C . LYS A 1 97 ? 9.213 -3.713 -0.498 1.00 88.38 97 LYS A C 1
ATOM 736 O O . LYS A 1 97 ? 8.177 -3.747 -1.160 1.00 88.38 97 LYS A O 1
ATOM 741 N N . SER A 1 98 ? 9.287 -3.096 0.674 1.00 90.50 98 SER A N 1
ATOM 742 C CA . SER A 1 98 ? 8.196 -2.360 1.297 1.00 90.50 98 SER A CA 1
ATOM 743 C C . SER A 1 98 ? 8.726 -1.127 2.017 1.00 90.50 98 SER A C 1
ATOM 745 O O . SER A 1 98 ? 9.885 -1.092 2.430 1.00 90.50 98 SER A O 1
ATOM 747 N N . VAL A 1 99 ? 7.875 -0.114 2.165 1.00 92.19 99 VAL A N 1
ATOM 748 C CA . VAL A 1 99 ? 8.146 1.045 3.023 1.00 92.19 99 VAL A CA 1
ATOM 749 C C . VAL A 1 99 ? 6.891 1.469 3.764 1.00 92.19 99 VAL A C 1
ATOM 751 O O . VAL A 1 99 ? 5.779 1.364 3.244 1.00 92.19 99 VAL A O 1
ATOM 754 N N . ILE A 1 100 ? 7.080 1.990 4.972 1.00 90.31 100 ILE A N 1
ATOM 755 C CA . ILE A 1 100 ? 6.013 2.633 5.735 1.00 90.31 100 ILE A CA 1
ATOM 756 C C . ILE A 1 100 ? 5.839 4.049 5.191 1.00 90.31 100 ILE A C 1
ATOM 758 O O . ILE A 1 100 ? 6.797 4.815 5.085 1.00 90.31 100 ILE A O 1
ATOM 762 N N . TYR A 1 101 ? 4.610 4.400 4.834 1.00 90.56 101 TYR A N 1
ATOM 763 C CA . TYR A 1 101 ? 4.274 5.728 4.349 1.00 90.56 101 TYR A CA 1
ATOM 764 C C . TYR A 1 101 ? 4.178 6.713 5.518 1.00 90.56 101 TYR A C 1
ATOM 766 O O . TYR A 1 101 ? 3.276 6.621 6.354 1.00 90.56 101 TYR A O 1
ATOM 774 N N . THR A 1 102 ? 5.111 7.661 5.574 1.00 85.62 102 THR A N 1
ATOM 775 C CA . THR A 1 102 ? 5.244 8.617 6.683 1.00 85.62 102 THR A CA 1
ATOM 776 C C . THR A 1 102 ? 4.592 9.965 6.381 1.00 85.62 102 THR A C 1
ATOM 778 O O . THR A 1 102 ? 4.220 10.267 5.244 1.00 85.62 102 THR A O 1
ATOM 781 N N . GLU A 1 103 ? 4.466 10.816 7.406 1.00 80.19 103 GLU A N 1
ATOM 782 C CA . GLU A 1 103 ? 3.973 12.190 7.243 1.00 80.19 103 GLU A CA 1
ATOM 783 C C . GLU A 1 103 ? 4.802 13.005 6.251 1.00 80.19 103 GLU A C 1
ATOM 785 O O . GLU A 1 103 ? 4.244 13.768 5.467 1.00 80.19 103 GLU A O 1
ATOM 790 N N . GLU A 1 104 ? 6.116 12.790 6.211 1.00 81.88 104 GLU A N 1
ATOM 791 C CA . GLU A 1 104 ? 6.996 13.471 5.266 1.00 81.88 104 GLU A CA 1
ATOM 792 C C . GLU A 1 104 ? 6.588 13.189 3.821 1.00 81.88 104 GLU A C 1
ATOM 794 O O . GLU A 1 104 ? 6.654 14.082 2.982 1.00 81.88 104 GLU A O 1
ATOM 799 N N . MET A 1 105 ? 6.102 11.983 3.523 1.00 83.44 105 MET A N 1
ATOM 800 C CA . MET A 1 105 ? 5.692 11.565 2.181 1.00 83.44 105 MET A CA 1
ATOM 801 C C . MET A 1 105 ? 4.296 12.066 1.776 1.00 83.44 105 MET A C 1
ATOM 803 O O . MET A 1 105 ? 3.923 11.905 0.608 1.00 83.44 105 MET A O 1
ATOM 807 N N . GLN A 1 106 ? 3.537 12.679 2.692 1.00 80.50 106 GLN A N 1
ATOM 808 C CA . GLN A 1 106 ? 2.191 13.200 2.431 1.00 80.50 106 GLN A CA 1
ATOM 809 C C . GLN A 1 106 ? 2.186 14.337 1.410 1.00 80.50 106 GLN A C 1
ATOM 811 O O . GLN A 1 106 ? 3.194 15.021 1.178 1.00 80.50 106 GLN A O 1
ATOM 816 N N . SER A 1 107 ? 1.036 14.515 0.756 1.00 73.38 107 SER A N 1
ATOM 817 C CA . SER A 1 107 ? 0.817 15.685 -0.086 1.00 73.38 107 SER A CA 1
ATOM 818 C C . SER A 1 107 ? 0.859 16.953 0.771 1.00 73.38 107 SER A C 1
ATOM 820 O O . SER A 1 107 ? 0.290 16.999 1.859 1.00 73.38 107 SER A O 1
ATOM 822 N N . LYS A 1 108 ? 1.500 18.015 0.266 1.00 71.88 108 LYS A N 1
ATOM 823 C CA . LYS A 1 108 ? 1.455 19.344 0.908 1.00 71.88 108 LYS A CA 1
ATOM 824 C C . LYS A 1 108 ? 0.059 19.975 0.813 1.00 71.88 108 LYS A C 1
ATOM 826 O O . LYS A 1 108 ? -0.262 20.904 1.550 1.00 71.88 108 LYS A O 1
ATOM 831 N N . GLU A 1 109 ? -0.781 19.464 -0.083 1.00 62.00 109 GLU A N 1
ATOM 832 C CA . GLU A 1 109 ? -2.159 19.899 -0.260 1.00 62.00 109 GLU A CA 1
ATOM 833 C C . GLU A 1 109 ? -3.060 19.208 0.773 1.00 62.00 109 GLU A C 1
ATOM 835 O O . GLU A 1 109 ? -3.541 18.099 0.558 1.00 62.00 109 GLU A O 1
ATOM 840 N N . LYS A 1 110 ? -3.312 19.915 1.882 1.00 56.91 110 LYS A N 1
ATOM 841 C CA . LYS A 1 110 ? -4.168 19.534 3.023 1.00 56.91 110 LYS A CA 1
ATOM 842 C C . LYS A 1 110 ? -3.632 18.398 3.898 1.00 56.91 110 LYS A C 1
ATOM 844 O O . LYS A 1 110 ? -3.561 17.244 3.500 1.00 56.91 110 LYS A O 1
ATOM 849 N N . LYS A 1 111 ? -3.461 18.715 5.185 1.00 57.19 111 LYS A N 1
ATOM 850 C CA . LYS A 1 111 ? -3.335 17.729 6.263 1.00 57.19 111 LYS A CA 1
ATOM 851 C C . LYS A 1 111 ? -4.625 16.904 6.325 1.00 57.19 111 LYS A C 1
ATOM 853 O O . LYS A 1 111 ? -5.680 17.416 6.706 1.00 57.19 111 LYS A O 1
ATOM 858 N N . ILE A 1 112 ? -4.581 15.646 5.899 1.00 58.84 112 ILE A N 1
ATOM 859 C CA . ILE A 1 112 ? -5.749 14.768 5.971 1.00 58.84 112 IL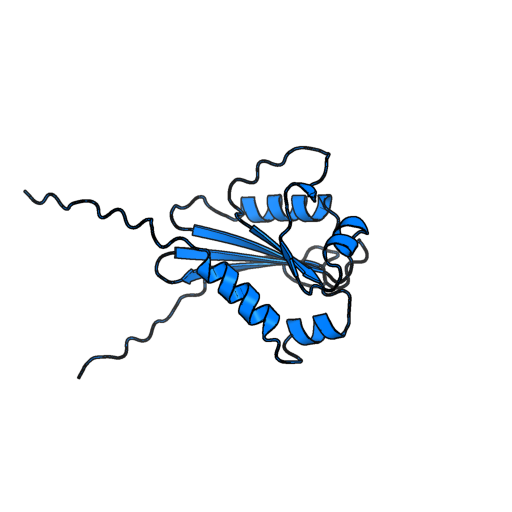E A CA 1
ATOM 860 C C . ILE A 1 112 ? -5.826 14.233 7.394 1.00 58.84 112 ILE A C 1
ATOM 862 O O . ILE A 1 112 ? -4.942 13.512 7.845 1.00 58.84 112 ILE A O 1
ATOM 866 N N . SER A 1 113 ? -6.905 14.571 8.101 1.00 56.19 113 SER A N 1
ATOM 867 C CA . SER A 1 113 ? -7.240 13.915 9.365 1.00 56.19 113 SER A CA 1
ATOM 868 C C . SER A 1 113 ? -7.662 12.477 9.064 1.00 56.19 113 SER A C 1
ATOM 870 O O . SER A 1 113 ? -8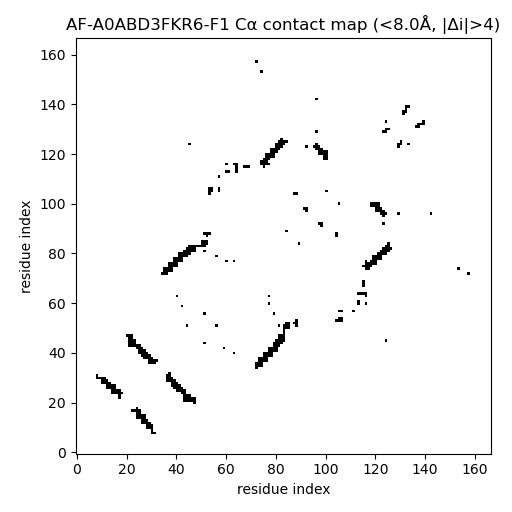.819 12.190 8.759 1.00 56.19 113 SER A O 1
ATOM 872 N N . VAL A 1 114 ? -6.691 11.571 9.079 1.00 61.19 114 VAL A N 1
ATOM 873 C CA . VAL A 1 114 ? -6.911 10.130 8.983 1.00 61.19 114 VAL A CA 1
ATOM 874 C C . VAL A 1 114 ? -7.076 9.630 10.407 1.00 61.19 114 VAL A C 1
ATOM 876 O O . VAL A 1 114 ? -6.118 9.603 11.168 1.00 61.19 114 VAL A O 1
ATOM 879 N N . LYS A 1 115 ? -8.319 9.322 10.788 1.00 64.56 115 LYS A N 1
ATOM 880 C CA . LYS A 1 115 ? -8.664 9.004 12.181 1.00 64.56 115 LYS A CA 1
ATOM 881 C C . LYS A 1 115 ? -8.500 7.528 12.546 1.00 64.56 115 LYS A C 1
ATOM 883 O O . LYS A 1 115 ? -8.422 7.244 13.734 1.00 64.56 115 LYS A O 1
ATOM 888 N N . PHE A 1 116 ? -8.500 6.609 11.572 1.00 78.62 116 PHE A N 1
ATOM 889 C CA . PHE A 1 116 ? -8.652 5.176 11.870 1.00 78.62 116 PHE A CA 1
ATOM 890 C C . PHE A 1 116 ? -7.579 4.269 11.275 1.00 78.62 116 PHE A C 1
ATOM 892 O O . PHE A 1 116 ? -7.329 3.214 11.848 1.00 78.62 116 PHE A O 1
ATOM 899 N N . ILE A 1 117 ? -6.942 4.641 10.161 1.00 85.06 117 ILE A N 1
ATOM 900 C CA . ILE A 1 117 ? -5.787 3.902 9.630 1.00 85.06 117 ILE A CA 1
ATOM 901 C C . ILE A 1 117 ? -4.549 4.288 10.438 1.00 85.06 117 ILE A C 1
ATOM 903 O O . ILE A 1 117 ? -4.142 5.450 10.411 1.00 85.06 117 ILE A O 1
ATOM 907 N N . HIS A 1 118 ? -3.967 3.305 11.117 1.00 85.50 118 HIS A N 1
ATOM 908 C CA . HIS A 1 118 ? -2.795 3.470 11.973 1.00 85.50 118 HIS A CA 1
ATOM 909 C C . HIS A 1 118 ? -1.509 3.462 11.150 1.00 85.50 118 HIS A C 1
ATOM 911 O O . HIS A 1 118 ? -0.623 4.277 11.380 1.00 85.50 118 HIS A O 1
ATOM 917 N N . GLU A 1 119 ? -1.438 2.583 10.149 1.00 88.44 119 GLU A N 1
ATOM 918 C CA . GLU A 1 119 ? -0.255 2.431 9.311 1.00 88.44 119 GLU A CA 1
ATOM 919 C C . GLU A 1 119 ? -0.643 2.240 7.846 1.00 88.44 119 GLU A C 1
ATOM 921 O O . GLU A 1 119 ? -1.656 1.612 7.520 1.00 88.44 119 GLU A O 1
ATOM 926 N N . VAL A 1 120 ? 0.163 2.811 6.955 1.00 90.56 120 VAL A N 1
ATOM 927 C CA . VAL A 1 120 ? 0.054 2.598 5.515 1.00 90.56 120 VAL A CA 1
ATOM 928 C C . VAL A 1 120 ? 1.377 2.025 5.036 1.00 90.56 120 VAL A C 1
ATOM 930 O O . VAL A 1 120 ? 2.418 2.653 5.212 1.00 90.56 120 VAL A O 1
ATOM 933 N N . ILE A 1 121 ? 1.333 0.850 4.419 1.00 92.44 121 ILE A N 1
ATOM 934 C CA . ILE A 1 121 ? 2.510 0.134 3.931 1.00 92.44 121 ILE A CA 1
ATOM 935 C C . ILE A 1 121 ? 2.445 0.098 2.409 1.00 92.44 121 ILE A C 1
ATOM 937 O O . ILE A 1 121 ? 1.483 -0.396 1.817 1.00 92.44 121 ILE A O 1
ATOM 941 N N . LEU A 1 122 ? 3.467 0.641 1.757 1.00 93.12 122 LEU A N 1
ATOM 942 C CA . LEU A 1 122 ? 3.611 0.573 0.309 1.00 93.12 122 LEU A CA 1
ATOM 943 C C . LEU A 1 122 ? 4.412 -0.680 -0.044 1.00 93.12 122 LEU A C 1
ATOM 945 O O . LEU A 1 122 ? 5.480 -0.902 0.522 1.00 93.12 122 LEU A O 1
ATOM 949 N N . LEU A 1 123 ? 3.914 -1.481 -0.985 1.00 91.19 123 LEU A N 1
ATOM 950 C CA . LEU A 1 123 ? 4.582 -2.690 -1.470 1.00 91.19 123 LEU A CA 1
ATOM 951 C C . LEU A 1 123 ? 5.093 -2.475 -2.894 1.00 91.19 123 LEU A C 1
ATOM 953 O O . LEU A 1 123 ? 4.319 -2.247 -3.825 1.00 91.19 123 LEU A O 1
ATOM 957 N N . ASN A 1 124 ? 6.406 -2.577 -3.066 1.00 90.31 124 ASN A N 1
ATOM 958 C CA . ASN A 1 124 ? 7.077 -2.333 -4.332 1.00 90.31 124 ASN A CA 1
ATOM 959 C C . ASN A 1 124 ? 6.876 -3.504 -5.302 1.00 90.31 124 ASN A C 1
ATOM 961 O O . ASN A 1 124 ? 7.649 -4.455 -5.273 1.00 90.31 124 ASN A O 1
ATOM 965 N N . LEU A 1 125 ? 5.907 -3.416 -6.216 1.00 88.12 125 LEU A N 1
ATOM 966 C CA . LEU A 1 125 ? 5.698 -4.424 -7.268 1.00 88.12 125 LEU A CA 1
ATOM 967 C C . LEU A 1 125 ? 6.289 -4.016 -8.630 1.00 88.12 125 LEU A C 1
ATOM 969 O O . LEU A 1 125 ? 5.934 -4.582 -9.669 1.00 88.12 125 LEU A O 1
ATOM 973 N N . THR A 1 126 ? 7.175 -3.017 -8.659 1.00 87.31 126 THR A N 1
ATOM 974 C CA . THR A 1 126 ? 7.723 -2.465 -9.914 1.00 87.31 126 THR A CA 1
ATOM 975 C C . THR A 1 126 ? 8.567 -3.479 -10.688 1.00 87.31 126 THR A C 1
ATOM 977 O O . THR A 1 126 ? 8.513 -3.524 -11.919 1.00 87.31 126 THR A O 1
ATOM 980 N N . THR A 1 127 ? 9.263 -4.380 -9.993 1.00 87.00 127 THR A N 1
ATOM 981 C CA . THR A 1 127 ? 10.104 -5.411 -10.614 1.00 87.00 127 THR A CA 1
ATOM 982 C C . THR A 1 127 ? 9.354 -6.740 -10.792 1.00 87.00 127 THR A C 1
ATOM 984 O O . THR A 1 127 ? 8.483 -7.078 -9.983 1.00 87.00 127 THR A O 1
ATOM 987 N N . PRO A 1 128 ? 9.671 -7.531 -11.838 1.00 81.12 128 PRO A N 1
ATOM 988 C CA . PRO A 1 128 ? 9.142 -8.889 -11.987 1.00 81.12 128 PRO A CA 1
ATOM 989 C C . PRO A 1 128 ? 9.397 -9.786 -10.771 1.00 81.12 128 PRO A C 1
ATOM 991 O O . PRO A 1 128 ? 8.515 -10.545 -10.382 1.00 81.12 128 PRO A O 1
ATOM 994 N N . GLN A 1 129 ? 10.570 -9.662 -10.150 1.00 83.00 129 GLN A N 1
ATOM 995 C CA . GLN A 1 129 ? 10.977 -10.444 -8.985 1.00 83.00 129 GLN A CA 1
ATOM 996 C C . GLN A 1 129 ? 10.086 -10.147 -7.776 1.00 83.00 129 GLN A C 1
ATOM 998 O O . GLN A 1 129 ? 9.522 -11.069 -7.195 1.00 83.00 129 GLN A O 1
ATOM 1003 N N . ASN A 1 130 ? 9.860 -8.869 -7.455 1.00 83.88 130 ASN A N 1
ATOM 1004 C CA . ASN A 1 130 ? 9.000 -8.513 -6.327 1.00 83.88 130 ASN A CA 1
ATOM 1005 C C . ASN A 1 130 ? 7.546 -8.958 -6.554 1.00 83.88 130 ASN A C 1
ATOM 1007 O O . ASN A 1 130 ? 6.859 -9.336 -5.608 1.00 83.88 130 ASN A O 1
ATOM 1011 N N . ARG A 1 131 ? 7.072 -8.948 -7.811 1.00 80.31 131 ARG A N 1
ATOM 1012 C CA . ARG A 1 131 ? 5.758 -9.509 -8.163 1.00 80.31 131 ARG A CA 1
ATOM 1013 C C . ARG A 1 131 ? 5.704 -11.010 -7.918 1.00 80.31 131 ARG A C 1
ATOM 1015 O O . ARG A 1 131 ? 4.747 -11.473 -7.308 1.00 80.31 131 ARG A O 1
ATOM 1022 N N . ALA A 1 132 ? 6.704 -11.754 -8.383 1.00 72.19 132 ALA A N 1
ATOM 1023 C CA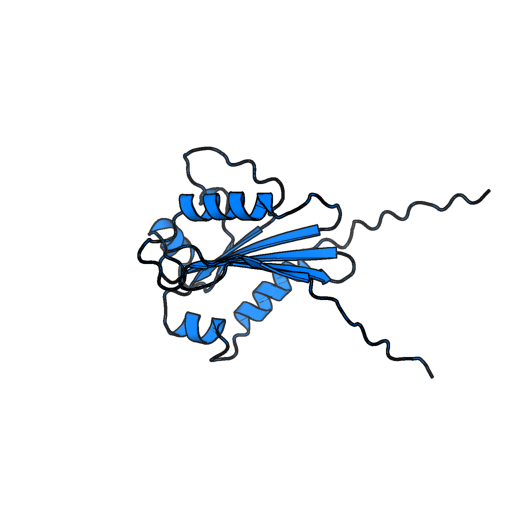 . ALA A 1 132 ? 6.758 -13.201 -8.199 1.00 72.19 132 ALA A CA 1
ATOM 1024 C C . ALA A 1 132 ? 6.722 -13.581 -6.713 1.00 72.19 132 ALA A C 1
ATOM 1026 O O . ALA A 1 132 ? 5.944 -14.445 -6.318 1.00 72.19 132 ALA A O 1
ATOM 1027 N N . GLU A 1 133 ? 7.477 -12.866 -5.884 1.00 71.62 133 GLU A N 1
ATOM 1028 C CA . GLU A 1 133 ? 7.474 -13.062 -4.437 1.00 71.62 133 GLU A CA 1
ATOM 1029 C C . GLU A 1 133 ? 6.121 -12.725 -3.793 1.00 71.62 133 GLU A C 1
ATOM 1031 O O . GLU A 1 133 ? 5.611 -13.499 -2.988 1.00 71.62 133 GLU A O 1
ATOM 1036 N N . PHE A 1 134 ? 5.506 -11.595 -4.159 1.00 73.94 134 PHE A N 1
ATOM 1037 C CA . PHE A 1 134 ? 4.217 -11.184 -3.595 1.00 73.94 134 P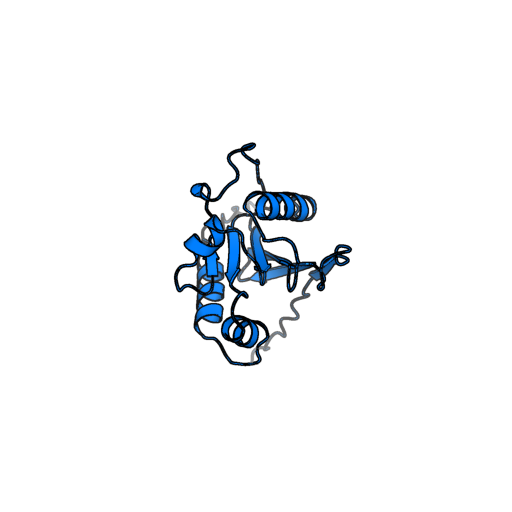HE A CA 1
ATOM 1038 C C . PHE A 1 134 ? 3.074 -12.135 -3.974 1.00 73.94 134 PHE A C 1
ATOM 1040 O O . PHE A 1 134 ? 2.244 -12.471 -3.134 1.00 73.94 134 PHE A O 1
ATOM 1047 N N . PHE A 1 135 ? 3.032 -12.597 -5.227 1.00 68.38 135 PHE A N 1
ATOM 1048 C CA . PHE A 1 135 ? 2.021 -13.551 -5.691 1.00 68.38 135 PHE A CA 1
ATOM 1049 C C . PHE A 1 135 ? 2.318 -15.000 -5.274 1.00 68.38 135 PHE A C 1
ATOM 1051 O O . PHE A 1 135 ? 1.594 -15.906 -5.681 1.00 68.38 135 PHE A O 1
ATOM 1058 N N . GLY A 1 136 ? 3.364 -15.234 -4.472 1.00 61.12 136 GLY A N 1
ATOM 1059 C CA . GLY A 1 136 ? 3.713 -16.565 -3.979 1.00 61.12 136 GLY A CA 1
ATOM 1060 C C . GLY A 1 136 ? 4.227 -17.510 -5.066 1.00 61.12 136 GLY A C 1
ATOM 1061 O O . GLY A 1 136 ? 4.201 -18.722 -4.880 1.00 61.12 136 GLY A O 1
ATOM 1062 N N . LEU A 1 137 ? 4.714 -16.972 -6.190 1.00 57.28 137 LEU A N 1
ATOM 1063 C CA . LEU A 1 137 ? 5.451 -17.746 -7.195 1.00 57.28 137 LEU A CA 1
ATOM 1064 C C . LEU A 1 137 ? 6.848 -18.131 -6.677 1.00 57.28 137 LEU A C 1
ATOM 1066 O O . 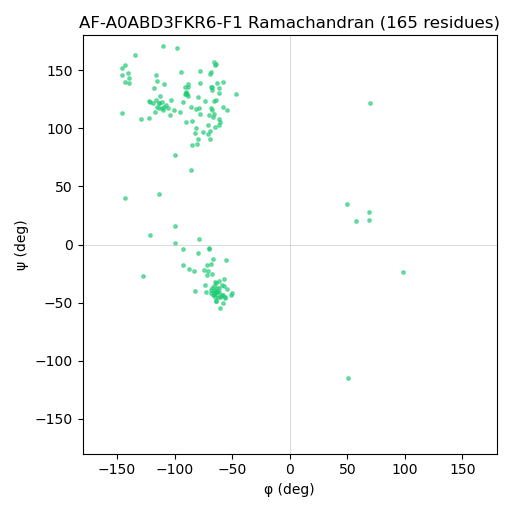LEU A 1 137 ? 7.459 -19.060 -7.200 1.00 57.28 137 LEU A O 1
ATOM 1070 N N . THR A 1 138 ? 7.328 -17.449 -5.630 1.00 52.97 138 THR A N 1
ATOM 1071 C CA . THR A 1 138 ? 8.524 -17.793 -4.851 1.00 52.97 138 THR A CA 1
ATOM 1072 C C . THR A 1 138 ? 8.314 -17.478 -3.357 1.00 52.97 138 THR A C 1
ATOM 1074 O O . THR A 1 138 ? 7.749 -16.429 -3.044 1.00 52.97 138 THR A O 1
ATOM 1077 N N . PRO A 1 139 ? 8.770 -18.325 -2.409 1.00 54.97 139 PRO A N 1
ATOM 1078 C CA . PRO A 1 139 ? 8.710 -18.021 -0.973 1.00 54.97 139 PRO A CA 1
ATOM 1079 C C . PRO A 1 139 ? 9.532 -16.766 -0.623 1.00 54.97 139 PRO A C 1
ATOM 1081 O O . PRO A 1 139 ? 10.671 -16.647 -1.068 1.00 54.97 139 PRO A O 1
ATOM 1084 N N . ASN A 1 140 ? 8.993 -15.848 0.191 1.00 61.78 140 ASN A N 1
ATOM 1085 C CA . ASN A 1 140 ? 9.695 -14.630 0.626 1.00 61.78 140 ASN A CA 1
ATOM 1086 C C . ASN A 1 140 ? 9.641 -14.455 2.158 1.00 61.78 140 ASN A C 1
ATOM 1088 O O . ASN A 1 140 ? 8.604 -14.101 2.721 1.00 61.78 140 ASN A O 1
ATOM 1092 N N . GLY A 1 141 ? 10.788 -14.663 2.816 1.00 61.34 141 GLY A N 1
ATOM 1093 C CA . GLY A 1 141 ? 10.944 -14.517 4.267 1.00 61.34 141 GLY A CA 1
ATOM 1094 C C . GLY A 1 141 ? 10.922 -13.071 4.780 1.00 61.34 141 GLY A C 1
ATOM 1095 O O . GLY A 1 141 ? 10.496 -12.845 5.908 1.00 61.34 141 GLY A O 1
ATOM 1096 N N . ASP A 1 142 ? 11.300 -12.081 3.965 1.00 61.28 142 ASP A N 1
ATOM 1097 C CA . ASP A 1 142 ? 11.322 -10.665 4.370 1.00 61.28 142 ASP A CA 1
ATOM 1098 C C . ASP A 1 142 ? 9.909 -10.086 4.476 1.00 61.28 142 ASP A C 1
ATOM 1100 O O . ASP A 1 142 ? 9.602 -9.340 5.406 1.00 61.28 142 ASP A O 1
ATOM 1104 N N . LEU A 1 143 ? 9.030 -10.442 3.529 1.00 58.19 143 LEU A N 1
ATOM 1105 C CA . LEU A 1 143 ? 7.622 -10.045 3.574 1.00 58.19 143 LEU A CA 1
ATOM 1106 C C . LEU A 1 143 ? 6.925 -10.687 4.776 1.00 58.19 143 LEU A C 1
ATOM 1108 O O . LEU A 1 143 ? 6.184 -10.007 5.482 1.00 58.19 143 LEU A O 1
ATOM 1112 N N . HIS A 1 144 ? 7.206 -11.968 5.032 1.00 59.16 144 HIS A N 1
ATOM 1113 C CA . HIS A 1 144 ? 6.696 -12.672 6.205 1.00 59.16 144 HIS A CA 1
ATOM 1114 C C . HIS A 1 144 ? 7.126 -11.974 7.499 1.00 59.16 144 HIS A C 1
ATOM 1116 O O . HIS A 1 144 ? 6.279 -11.607 8.308 1.00 59.16 144 HIS A O 1
ATOM 1122 N N . LYS A 1 145 ? 8.423 -11.678 7.632 1.00 62.50 145 LYS A N 1
ATOM 1123 C CA . LYS A 1 145 ? 8.979 -10.983 8.794 1.00 62.50 145 LYS A CA 1
ATOM 1124 C C . LYS A 1 145 ? 8.401 -9.578 8.975 1.00 62.50 145 LYS A C 1
ATOM 1126 O O . LYS A 1 145 ? 8.075 -9.194 10.087 1.00 62.50 145 LYS A O 1
ATOM 1131 N N . CYS A 1 146 ? 8.215 -8.817 7.895 1.00 58.19 146 CYS A N 1
ATOM 1132 C CA . CYS A 1 146 ? 7.605 -7.487 7.963 1.00 58.19 146 CYS A CA 1
ATOM 1133 C C . CYS A 1 146 ? 6.150 -7.546 8.458 1.00 58.19 146 CYS A C 1
ATOM 1135 O O . CYS A 1 146 ? 5.745 -6.716 9.271 1.00 58.19 146 CYS A O 1
ATOM 1137 N N . LEU A 1 147 ? 5.373 -8.533 7.999 1.00 57.66 147 LEU A N 1
ATOM 1138 C CA . LEU A 1 147 ? 4.008 -8.757 8.477 1.00 57.66 147 LEU A CA 1
ATOM 1139 C C . LEU A 1 147 ? 3.996 -9.172 9.953 1.00 57.66 147 LEU A C 1
ATOM 1141 O O . LEU A 1 147 ? 3.193 -8.644 10.721 1.00 57.66 147 LEU A O 1
ATOM 1145 N N . GLU A 1 148 ? 4.907 -10.056 10.362 1.00 60.88 148 GLU A N 1
ATOM 1146 C CA . GLU A 1 148 ? 5.077 -10.452 11.763 1.00 60.88 148 GLU A CA 1
ATOM 1147 C C . GLU A 1 148 ? 5.475 -9.267 12.650 1.00 60.88 148 GLU A C 1
ATOM 1149 O O . GLU A 1 148 ? 4.851 -9.056 13.685 1.00 60.88 148 GLU A O 1
ATOM 1154 N N . ASP A 1 149 ? 6.427 -8.434 12.228 1.00 64.94 149 ASP A N 1
ATOM 1155 C CA . ASP A 1 149 ? 6.861 -7.247 12.971 1.00 64.94 149 ASP A CA 1
ATOM 1156 C C . ASP A 1 149 ? 5.709 -6.242 13.161 1.00 64.94 149 ASP A C 1
ATOM 1158 O O . ASP A 1 149 ? 5.582 -5.629 14.221 1.00 64.94 149 ASP A O 1
ATOM 1162 N N . VAL A 1 150 ? 4.836 -6.076 12.160 1.00 58.09 150 VAL A N 1
ATOM 1163 C CA . VAL A 1 150 ? 3.635 -5.223 12.262 1.00 58.09 150 VAL A CA 1
ATOM 1164 C C . VAL A 1 150 ? 2.611 -5.815 13.232 1.00 58.09 150 VAL A C 1
ATOM 1166 O O . VAL A 1 150 ? 2.013 -5.079 14.015 1.00 58.09 150 VAL A O 1
ATOM 1169 N N . ILE A 1 151 ? 2.431 -7.137 13.224 1.00 55.19 151 ILE A N 1
ATOM 1170 C CA . ILE A 1 151 ? 1.556 -7.837 14.174 1.00 55.19 151 ILE A CA 1
ATOM 1171 C C . ILE A 1 151 ? 2.100 -7.715 15.607 1.00 55.19 151 ILE A C 1
ATOM 1173 O O . ILE A 1 151 ? 1.333 -7.476 16.537 1.00 55.19 151 ILE A O 1
ATOM 1177 N N . LEU A 1 152 ? 3.417 -7.829 15.789 1.00 58.12 152 LEU A N 1
ATOM 1178 C CA . LEU A 1 152 ? 4.087 -7.777 17.093 1.00 58.12 152 LEU A CA 1
ATOM 1179 C C . LEU A 1 152 ? 4.177 -6.362 17.685 1.00 58.12 152 LEU A C 1
ATOM 1181 O O . LEU A 1 152 ? 4.294 -6.217 18.899 1.00 58.12 152 LEU A O 1
ATOM 1185 N N . LYS A 1 153 ? 4.082 -5.308 16.863 1.00 54.28 153 LYS A N 1
ATOM 1186 C CA . LYS A 1 153 ? 4.014 -3.905 17.319 1.00 54.28 153 LYS A CA 1
ATOM 1187 C C . LYS A 1 153 ? 2.699 -3.533 18.015 1.00 54.28 153 LYS A C 1
ATOM 1189 O O . LYS A 1 153 ? 2.570 -2.400 18.473 1.00 54.28 153 LYS A O 1
ATOM 1194 N N . VAL A 1 154 ? 1.727 -4.442 18.107 1.00 46.88 154 VAL A N 1
ATOM 1195 C CA . VAL A 1 154 ? 0.495 -4.247 18.885 1.00 46.88 154 VAL A CA 1
ATOM 1196 C C . VAL A 1 154 ? 0.839 -4.281 20.383 1.00 46.88 154 VAL A C 1
ATOM 1198 O O . VAL A 1 154 ? 1.198 -5.343 20.893 1.00 46.88 154 VAL A O 1
ATOM 1201 N N . PRO A 1 155 ? 0.735 -3.165 21.131 1.00 41.16 155 PRO A N 1
ATOM 1202 C CA . PRO A 1 155 ? 0.979 -3.193 22.566 1.00 41.16 155 PRO A CA 1
ATOM 1203 C C . PRO A 1 155 ? -0.097 -4.036 23.267 1.00 41.16 155 PRO A C 1
ATOM 1205 O O . PRO A 1 155 ? -1.289 -3.751 23.178 1.00 41.16 155 PRO A O 1
ATOM 1208 N N . VAL A 1 156 ? 0.343 -5.061 24.001 1.00 40.50 156 VAL A N 1
ATOM 1209 C CA . VAL A 1 156 ? -0.487 -5.954 24.840 1.00 40.50 156 VAL A CA 1
ATOM 1210 C C . VAL A 1 156 ? -1.111 -5.211 26.040 1.00 40.50 156 VAL A C 1
ATOM 1212 O O . VAL A 1 156 ? -2.028 -5.700 26.697 1.00 40.50 156 VAL A O 1
ATOM 1215 N N . SER A 1 157 ? -0.664 -3.992 26.330 1.00 36.84 157 SER A N 1
ATOM 1216 C CA . SER A 1 157 ? -1.091 -3.192 27.478 1.00 36.84 157 SER A CA 1
ATOM 1217 C C . SER A 1 157 ? -2.361 -2.371 27.209 1.00 36.84 157 SER A C 1
ATOM 1219 O O . SER A 1 157 ? -2.316 -1.147 27.233 1.00 36.84 157 SER A O 1
ATOM 1221 N N . LEU A 1 158 ? -3.491 -3.037 26.962 1.00 37.16 158 LEU A N 1
ATOM 1222 C CA . LEU A 1 158 ? -4.848 -2.475 27.110 1.00 37.16 158 LEU A CA 1
ATOM 1223 C C . LEU A 1 158 ? -5.821 -3.546 27.640 1.00 37.16 158 LEU A C 1
ATOM 1225 O O . LEU A 1 158 ? -6.971 -3.645 27.219 1.00 37.16 158 LEU A O 1
ATOM 1229 N N . VAL A 1 159 ? -5.355 -4.365 28.585 1.00 34.50 159 VAL A N 1
ATOM 1230 C CA . VAL A 1 159 ? -6.245 -5.127 29.467 1.00 34.50 159 VAL A CA 1
ATOM 1231 C C . VAL A 1 159 ? -6.315 -4.369 30.788 1.00 34.50 159 VAL A C 1
ATOM 1233 O O . VAL A 1 159 ? -5.651 -4.723 31.757 1.00 34.50 159 VAL A O 1
ATOM 1236 N N . GLU A 1 160 ? -7.090 -3.284 30.827 1.00 34.03 160 GLU A N 1
ATOM 1237 C CA . GLU A 1 160 ? -7.603 -2.816 32.113 1.00 34.03 160 GLU A CA 1
ATOM 1238 C C . GLU A 1 160 ? -8.656 -3.829 32.562 1.00 34.03 160 GLU A C 1
ATOM 1240 O O . GLU A 1 160 ? -9.771 -3.896 32.042 1.00 34.03 160 GLU A O 1
ATOM 1245 N N . THR A 1 161 ? -8.267 -4.680 33.507 1.00 39.12 161 THR A N 1
ATOM 1246 C CA . THR A 1 161 ? -9.200 -5.485 34.287 1.00 39.12 161 THR A CA 1
ATOM 1247 C C . THR A 1 161 ? -10.117 -4.538 35.052 1.00 39.12 161 THR A C 1
ATOM 1249 O O . THR A 1 161 ? -9.702 -3.924 36.035 1.00 39.12 161 THR A O 1
ATOM 1252 N N . VAL A 1 162 ? -11.367 -4.416 34.607 1.00 38.00 162 VAL A N 1
ATOM 1253 C CA . VAL A 1 162 ? -12.423 -3.804 35.416 1.00 38.00 162 VAL A CA 1
ATOM 1254 C C . VAL A 1 162 ? -12.620 -4.700 36.647 1.00 38.00 162 VAL A C 1
ATOM 1256 O O . VAL A 1 162 ? -12.849 -5.899 36.474 1.00 38.00 162 VAL A O 1
ATOM 1259 N N . PRO A 1 163 ? -12.519 -4.182 37.883 1.00 42.97 163 PRO A N 1
ATOM 1260 C CA . PRO A 1 163 ? -12.817 -4.978 39.060 1.00 42.97 163 PRO A CA 1
ATOM 1261 C C . PRO A 1 163 ? -14.318 -5.269 39.086 1.00 42.97 163 PRO A C 1
ATOM 1263 O O . PRO A 1 163 ? -15.138 -4.353 39.183 1.00 42.97 163 PRO A O 1
ATOM 1266 N N . SER A 1 164 ? -14.674 -6.549 39.010 1.00 39.12 164 SER A N 1
ATOM 1267 C CA . SER A 1 164 ? -16.023 -7.020 39.305 1.00 39.12 164 SER A CA 1
ATOM 1268 C C . SER A 1 164 ? -16.347 -6.683 40.760 1.00 39.12 164 SER A C 1
ATOM 1270 O O . SER A 1 164 ? -15.865 -7.336 41.682 1.00 39.12 164 SER A O 1
ATOM 1272 N N . LYS A 1 165 ? -17.143 -5.634 40.977 1.00 47.62 165 LYS A N 1
ATOM 1273 C CA . LYS A 1 165 ? -17.918 -5.494 42.209 1.00 47.62 165 LYS A CA 1
ATOM 1274 C C . LYS A 1 165 ? -19.163 -6.355 42.043 1.00 47.62 165 LYS A C 1
ATOM 1276 O O . LYS A 1 165 ? -20.107 -5.930 41.385 1.00 47.62 165 LYS A O 1
ATOM 1281 N N . GLU A 1 166 ? -19.147 -7.546 42.622 1.00 44.81 166 GLU A N 1
ATOM 1282 C CA . GLU A 1 166 ? -20.385 -8.225 42.999 1.00 44.81 166 GLU A CA 1
ATOM 1283 C C . GLU A 1 166 ? -20.687 -7.843 44.450 1.00 44.81 166 GLU A C 1
ATOM 1285 O O . GLU A 1 166 ? -19.825 -7.949 45.326 1.00 44.81 166 GLU A O 1
ATOM 1290 N N . GLY A 1 167 ? -21.875 -7.272 44.642 1.00 39.75 167 GLY A N 1
ATOM 1291 C CA . GLY A 1 167 ? -22.529 -7.134 45.938 1.00 39.75 167 GLY A CA 1
ATOM 1292 C C . GLY A 1 167 ? -23.522 -8.261 46.159 1.00 39.75 167 GLY A C 1
ATO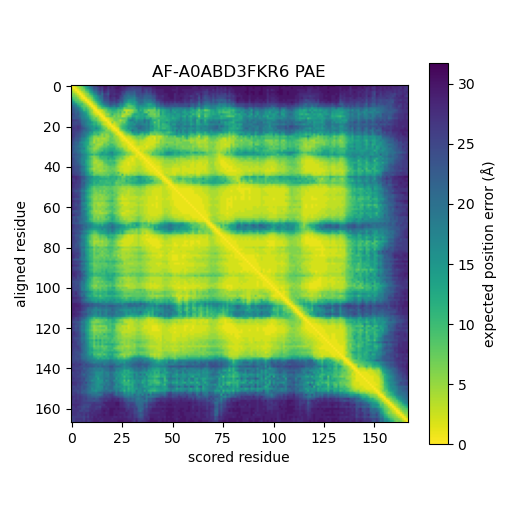M 1293 O O . GLY A 1 167 ? -23.747 -9.042 45.207 1.00 39.75 167 GLY A O 1
#